Protein AF-E8X199-F1 (afdb_monomer_lite)

Secondary structure (DSSP, 8-state):
-HHHHHHHHTT-TT-HHHHHHHHHHHHHHHHHHHHHHHHHHHHH----SSS--HHHHHHHHHHHHHHHHHHHHHHHHHHHHH-TTTHHHHHHHHHHHHHHHHHHHHHHHHHHHT-

Sequence (115 aa):
MLLIVFASLRGGLNQPKRALILIGYCNLAFWLSYVVWMLRLKMVGPSLDIGIDPFAGVLAEWFVLLVLGSAYEVIVFTRGIFSQQQRRIALVGMGVLLIQILTSIQVSYRLLQGV

Foldseek 3Di:
DVLVVVLVPPDDLQALVSLLVVLVVLVVVLVVLVVVVVVCCVPPNDDPPPDDDVSLVVSVVSLVVLVVSLVSLCVNLVSLCPDPVRNVSSVVSVVSSVVSVVVSVVVVVCSVVVD

Organism: Granulicella tundricola (strain ATCC BAA-1859 / DSM 23138 / MP5ACTX9) (NCBI:txid1198114)

Structure (mmCIF, N/CA/C/O backbone):
data_AF-E8X199-F1
#
_entry.id   AF-E8X199-F1
#
loop_
_atom_site.group_PDB
_atom_site.id
_atom_site.type_symbol
_atom_site.label_atom_id
_atom_site.label_alt_id
_atom_site.label_comp_id
_atom_site.label_asym_id
_atom_site.label_entity_id
_atom_site.label_seq_id
_atom_site.pdbx_PDB_ins_code
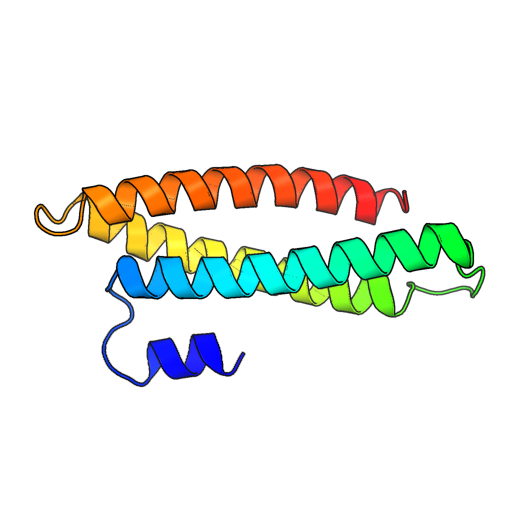_atom_site.Cartn_x
_atom_site.Cartn_y
_atom_site.Cartn_z
_atom_site.occupancy
_atom_site.B_iso_or_equiv
_atom_site.auth_seq_id
_atom_site.auth_comp_id
_atom_site.auth_asym_id
_atom_site.auth_atom_id
_atom_site.pdbx_PDB_model_num
ATOM 1 N N . MET A 1 1 ? 5.663 -11.205 3.126 1.00 43.47 1 MET A N 1
ATOM 2 C CA . MET A 1 1 ? 4.851 -12.364 3.570 1.00 43.47 1 MET A CA 1
ATOM 3 C C . MET A 1 1 ? 4.933 -12.645 5.068 1.00 43.47 1 MET A C 1
ATOM 5 O O . MET A 1 1 ? 3.887 -12.682 5.703 1.00 43.47 1 MET A O 1
ATOM 9 N N . LEU A 1 2 ? 6.132 -12.780 5.654 1.00 41.03 2 LEU A N 1
ATOM 10 C CA . LEU A 1 2 ? 6.285 -13.104 7.081 1.00 41.03 2 LEU A CA 1
ATOM 11 C C . LEU A 1 2 ? 5.559 -12.136 8.021 1.00 41.03 2 LEU A C 1
ATOM 13 O O . LEU A 1 2 ? 4.973 -12.610 8.975 1.00 41.03 2 LEU A O 1
ATOM 17 N N . LEU A 1 3 ? 5.508 -10.828 7.737 1.00 46.59 3 LEU A N 1
ATOM 18 C CA . LEU A 1 3 ? 4.818 -9.839 8.584 1.00 46.59 3 LEU A CA 1
ATOM 19 C C . LEU A 1 3 ? 3.283 -9.953 8.559 1.00 46.59 3 LEU A C 1
ATOM 21 O O . LEU A 1 3 ? 2.659 -9.843 9.610 1.00 46.59 3 LEU A O 1
ATOM 25 N N . ILE A 1 4 ? 2.675 -10.216 7.394 1.00 50.09 4 ILE A N 1
ATOM 26 C CA . ILE A 1 4 ? 1.221 -10.443 7.262 1.00 50.09 4 ILE A CA 1
ATOM 27 C C . ILE A 1 4 ? 0.845 -11.741 7.987 1.00 50.09 4 ILE A C 1
ATOM 29 O O . ILE A 1 4 ? -0.103 -11.771 8.769 1.00 50.09 4 ILE A O 1
ATOM 33 N N . VAL A 1 5 ? 1.654 -12.790 7.816 1.00 50.62 5 VAL A N 1
ATOM 34 C CA . VAL A 1 5 ? 1.494 -14.072 8.516 1.00 50.62 5 VAL A CA 1
ATOM 35 C C . VAL A 1 5 ? 1.733 -13.916 10.030 1.00 50.62 5 VAL A C 1
ATOM 37 O O . VAL A 1 5 ? 0.933 -14.403 10.822 1.00 50.62 5 VAL A O 1
ATOM 40 N N . PHE A 1 6 ? 2.738 -13.153 10.477 1.00 48.28 6 PHE A N 1
ATOM 41 C CA . PHE A 1 6 ? 2.997 -12.891 11.905 1.00 48.28 6 PHE A CA 1
ATOM 42 C C . PHE A 1 6 ? 1.887 -12.066 12.567 1.00 48.28 6 PHE A C 1
ATOM 44 O O . PHE A 1 6 ? 1.491 -12.356 13.698 1.00 48.28 6 PHE A O 1
ATOM 51 N N . ALA A 1 7 ? 1.370 -11.048 11.870 1.00 51.03 7 ALA A N 1
ATOM 52 C CA . ALA A 1 7 ? 0.247 -10.237 12.335 1.00 51.03 7 ALA A CA 1
ATOM 53 C C . ALA A 1 7 ? -1.045 -11.064 12.440 1.00 51.03 7 ALA A C 1
ATOM 55 O O . ALA A 1 7 ? -1.829 -10.852 13.367 1.00 51.03 7 ALA A O 1
ATOM 56 N N . SER A 1 8 ? -1.214 -12.046 11.549 1.00 53.00 8 SER A N 1
ATOM 57 C CA . SER A 1 8 ? -2.302 -13.029 11.590 1.00 53.00 8 SER A CA 1
ATOM 58 C C . SER A 1 8 ? -2.164 -14.001 12.771 1.00 53.00 8 SER A C 1
ATOM 60 O O . SER A 1 8 ? -3.154 -14.308 13.430 1.00 53.00 8 SER A O 1
ATOM 62 N N . LEU A 1 9 ? -0.939 -14.451 13.081 1.00 48.09 9 LEU A N 1
ATOM 63 C CA . LEU A 1 9 ? -0.668 -15.510 14.065 1.00 48.09 9 LEU A CA 1
ATOM 64 C C . LEU A 1 9 ? -0.603 -15.040 15.533 1.00 48.09 9 LEU A C 1
ATOM 66 O O . LEU A 1 9 ? -0.888 -15.831 16.426 1.00 48.09 9 LEU A O 1
ATOM 70 N N . ARG A 1 10 ? -0.240 -13.780 15.831 1.00 47.19 10 ARG A N 1
ATOM 71 C CA . ARG A 1 10 ? 0.007 -13.303 17.219 1.00 47.19 10 ARG A CA 1
ATOM 72 C C . ARG A 1 10 ? -1.051 -12.348 17.804 1.00 47.19 10 ARG A C 1
ATOM 74 O O . ARG A 1 10 ? -0.731 -11.434 18.567 1.00 47.19 10 ARG A O 1
ATOM 81 N N . GLY A 1 11 ? -2.334 -12.544 17.504 1.00 48.62 11 GLY A N 1
ATOM 82 C CA . GLY A 1 11 ? -3.399 -11.998 18.370 1.00 48.62 11 GLY A CA 1
ATOM 83 C C . GLY A 1 11 ? -4.340 -10.972 17.745 1.00 48.62 11 GLY A C 1
ATOM 84 O O . GLY A 1 11 ? -4.642 -9.954 18.364 1.00 48.62 11 GLY A O 1
ATOM 85 N N . GLY A 1 12 ? -4.842 -11.274 16.548 1.00 53.88 12 GLY A N 1
ATOM 86 C CA . GLY A 1 12 ? -6.114 -10.734 16.072 1.00 53.88 12 GLY A CA 1
ATOM 87 C C . GLY A 1 12 ? -5.993 -9.819 14.859 1.00 53.88 12 GLY A C 1
ATOM 88 O O . GLY A 1 12 ? -5.572 -8.669 14.967 1.00 53.88 12 GLY A O 1
ATOM 89 N N . LEU A 1 13 ? -6.502 -10.315 13.730 1.00 55.56 13 LEU A N 1
ATOM 90 C CA . LEU A 1 13 ? -6.710 -9.604 12.461 1.00 55.56 13 LEU A CA 1
ATOM 91 C C . LEU A 1 13 ? -7.669 -8.394 12.566 1.00 55.56 13 LEU A C 1
ATOM 93 O O . LEU A 1 13 ? -7.892 -7.681 11.601 1.00 55.56 13 LEU A O 1
ATOM 97 N N . ASN A 1 14 ? -8.251 -8.130 13.736 1.00 62.41 14 ASN A N 1
ATOM 98 C CA . ASN A 1 14 ? -9.284 -7.107 13.921 1.00 62.41 14 ASN A CA 1
ATOM 99 C C . ASN A 1 14 ? -8.772 -5.817 14.589 1.00 62.41 14 ASN A C 1
ATOM 101 O O . ASN A 1 14 ? -9.587 -5.015 15.028 1.00 62.41 14 ASN A O 1
ATOM 105 N N . GLN A 1 15 ? -7.454 -5.605 14.716 1.00 70.31 15 GLN A N 1
ATOM 106 C CA . GLN A 1 15 ? -6.909 -4.384 15.329 1.00 70.31 15 GLN A CA 1
ATOM 107 C C . GLN A 1 15 ? -6.438 -3.368 14.266 1.00 70.31 15 GLN A C 1
ATOM 109 O O . GLN A 1 15 ? -5.375 -3.567 13.669 1.00 70.31 15 GLN A O 1
ATOM 114 N N . PRO A 1 16 ? -7.135 -2.225 14.091 1.00 68.69 16 PRO A N 1
ATOM 115 C CA . PRO A 1 16 ? -6.807 -1.191 13.108 1.00 68.69 16 PRO A CA 1
ATOM 116 C C . PRO A 1 16 ? -5.387 -0.653 13.250 1.00 68.69 16 PRO A C 1
ATOM 118 O O . PRO A 1 16 ? -4.723 -0.397 12.256 1.00 68.69 16 PRO A O 1
ATOM 121 N N . LYS A 1 17 ? -4.875 -0.536 14.484 1.00 75.62 17 LYS A N 1
ATOM 122 C CA . LYS A 1 17 ? -3.501 -0.075 14.737 1.00 75.62 17 LYS A CA 1
ATOM 123 C C . LYS A 1 17 ? -2.456 -1.006 14.115 1.00 75.62 17 LYS A C 1
ATOM 125 O O . LYS A 1 17 ? -1.490 -0.529 13.532 1.00 75.62 17 LYS A O 1
ATOM 130 N N . ARG A 1 18 ? -2.638 -2.327 14.238 1.00 72.38 18 ARG A N 1
ATOM 131 C CA . ARG A 1 18 ? -1.707 -3.313 13.667 1.00 72.38 18 ARG A CA 1
ATOM 132 C C . ARG A 1 18 ? -1.789 -3.323 12.145 1.00 72.38 18 ARG A C 1
ATOM 134 O O . ARG A 1 18 ? -0.744 -3.339 11.506 1.00 72.38 18 ARG A O 1
ATOM 141 N N . ALA A 1 19 ? -3.000 -3.245 11.590 1.00 69.25 19 ALA A N 1
ATOM 142 C CA . ALA A 1 19 ? -3.201 -3.106 10.149 1.00 69.25 19 ALA A CA 1
ATOM 143 C C . ALA A 1 19 ? -2.486 -1.858 9.606 1.00 69.25 19 ALA A C 1
ATOM 145 O O . ALA A 1 19 ? -1.735 -1.953 8.647 1.00 69.25 19 ALA A O 1
ATOM 146 N N . LEU A 1 20 ? -2.607 -0.719 10.291 1.00 70.81 20 LEU A N 1
ATOM 147 C CA . LEU A 1 20 ? -1.979 0.539 9.882 1.00 70.81 20 LEU A CA 1
ATOM 148 C C . LEU A 1 20 ? -0.441 0.490 9.913 1.00 70.81 20 LEU A C 1
ATOM 150 O O . LEU A 1 20 ? 0.213 1.018 9.020 1.00 70.81 20 LEU A O 1
ATOM 154 N N . ILE A 1 21 ? 0.148 -0.185 10.905 1.00 76.88 21 ILE A N 1
ATOM 155 C CA . ILE A 1 21 ? 1.603 -0.412 10.956 1.00 76.88 21 ILE A CA 1
ATOM 156 C C . ILE A 1 21 ? 2.049 -1.308 9.794 1.00 76.88 21 ILE A C 1
ATOM 158 O O . ILE A 1 21 ? 3.039 -1.011 9.130 1.00 76.88 21 ILE A O 1
ATOM 162 N N . LEU A 1 22 ? 1.311 -2.389 9.535 1.00 72.62 22 LEU A N 1
ATOM 163 C CA . LEU A 1 22 ? 1.603 -3.333 8.458 1.00 72.62 22 LEU A CA 1
ATOM 164 C C . LEU A 1 22 ? 1.574 -2.645 7.086 1.00 72.62 22 LEU A C 1
ATOM 166 O O . LEU A 1 22 ? 2.515 -2.791 6.312 1.00 72.62 22 LEU A O 1
ATOM 170 N N . ILE A 1 23 ? 0.547 -1.825 6.848 1.00 71.44 23 ILE A N 1
ATOM 171 C CA . ILE A 1 23 ? 0.407 -0.950 5.677 1.00 71.44 23 ILE A CA 1
ATOM 172 C C . ILE A 1 23 ? 1.608 -0.033 5.530 1.00 71.44 23 ILE A C 1
ATOM 174 O O . ILE A 1 23 ? 2.158 0.092 4.438 1.00 71.44 23 ILE A O 1
ATOM 178 N N . GLY A 1 24 ? 2.017 0.616 6.623 1.00 72.75 24 GLY A N 1
ATOM 179 C CA . GLY A 1 24 ? 3.163 1.516 6.619 1.00 72.75 24 GLY A CA 1
ATOM 180 C C . GLY A 1 24 ? 4.424 0.813 6.120 1.00 72.75 24 GLY A C 1
ATOM 181 O O . GLY A 1 24 ? 5.077 1.305 5.205 1.00 72.75 24 GLY A O 1
ATOM 182 N N . TYR A 1 25 ? 4.724 -0.374 6.653 1.00 79.25 25 TYR A N 1
ATOM 183 C CA . TYR A 1 25 ? 5.880 -1.162 6.218 1.00 79.25 25 TYR A CA 1
ATOM 184 C C . TYR A 1 25 ? 5.758 -1.667 4.778 1.00 79.25 25 TYR A C 1
ATOM 186 O O . TYR A 1 25 ? 6.735 -1.606 4.033 1.00 79.25 25 TYR A O 1
ATOM 194 N N . CYS A 1 26 ? 4.582 -2.150 4.372 1.00 72.50 26 CYS A N 1
ATOM 195 C CA . CYS A 1 26 ? 4.351 -2.648 3.016 1.00 72.50 26 CYS A CA 1
ATOM 196 C C . CYS A 1 26 ? 4.486 -1.537 1.968 1.00 72.50 26 CYS A C 1
ATOM 198 O O . CYS A 1 26 ? 5.191 -1.725 0.979 1.00 72.50 26 CYS A O 1
ATOM 200 N N . ASN A 1 27 ? 3.888 -0.368 2.211 1.00 74.31 27 ASN A N 1
ATOM 201 C CA . ASN A 1 27 ? 4.044 0.787 1.331 1.00 74.31 27 ASN A CA 1
ATOM 202 C C . ASN A 1 27 ? 5.491 1.265 1.291 1.00 74.31 27 ASN A C 1
ATOM 204 O O . ASN A 1 27 ? 6.010 1.520 0.211 1.00 74.31 27 ASN A O 1
ATOM 208 N N . LEU A 1 28 ? 6.161 1.368 2.442 1.00 79.81 28 LEU A N 1
ATOM 209 C CA . LEU A 1 28 ? 7.553 1.812 2.488 1.00 79.81 28 LEU A CA 1
ATOM 210 C C . LEU A 1 28 ? 8.458 0.887 1.665 1.00 79.81 28 LEU A C 1
ATOM 212 O O . LEU A 1 28 ? 9.270 1.369 0.881 1.00 79.81 28 LEU A O 1
ATOM 216 N N . ALA A 1 29 ? 8.288 -0.430 1.810 1.00 79.44 29 ALA A N 1
ATOM 217 C CA . ALA A 1 29 ? 9.033 -1.418 1.039 1.00 79.44 29 ALA A CA 1
ATOM 218 C C . ALA A 1 29 ? 8.763 -1.281 -0.467 1.00 79.44 29 ALA A C 1
ATOM 220 O O . ALA A 1 29 ? 9.710 -1.205 -1.246 1.00 79.44 29 ALA A O 1
ATOM 221 N N . PHE A 1 30 ? 7.491 -1.176 -0.866 1.00 75.44 30 PHE A N 1
ATOM 222 C CA . PHE A 1 30 ? 7.113 -0.998 -2.268 1.00 75.44 30 PHE A CA 1
ATOM 223 C C . PHE A 1 30 ? 7.708 0.281 -2.869 1.00 75.44 30 PHE A C 1
ATOM 225 O O . PHE A 1 30 ? 8.344 0.233 -3.920 1.00 75.44 30 PHE A O 1
ATOM 232 N N . TRP A 1 31 ? 7.556 1.422 -2.193 1.00 78.00 31 TRP A N 1
ATOM 233 C CA . TRP A 1 31 ? 8.061 2.704 -2.683 1.00 78.00 31 TRP A CA 1
ATOM 234 C C . TRP A 1 31 ? 9.582 2.745 -2.756 1.00 78.00 31 TRP A C 1
ATOM 236 O O . TRP A 1 31 ? 10.119 3.283 -3.720 1.00 78.00 31 TRP A O 1
ATOM 246 N N . LEU A 1 32 ? 10.283 2.145 -1.790 1.00 81.88 32 LEU A N 1
ATOM 247 C CA . LEU A 1 32 ? 11.736 1.999 -1.861 1.00 81.88 32 LEU A CA 1
ATOM 248 C C . LEU A 1 32 ? 12.143 1.183 -3.092 1.00 81.88 32 LEU A C 1
ATOM 250 O O . LEU A 1 32 ? 12.995 1.630 -3.857 1.00 81.88 32 LEU A O 1
ATOM 254 N N . SER A 1 33 ? 11.500 0.038 -3.335 1.00 78.19 33 SER A N 1
ATOM 255 C CA . SER A 1 33 ? 11.755 -0.779 -4.527 1.00 78.19 33 SER A CA 1
ATOM 256 C C . SER A 1 33 ? 11.443 -0.033 -5.829 1.00 78.19 33 SER A C 1
ATOM 258 O O . SER A 1 33 ? 12.234 -0.094 -6.769 1.00 78.19 33 SER A O 1
ATOM 260 N N . TYR A 1 34 ? 10.344 0.724 -5.876 1.00 75.50 34 TYR A N 1
ATOM 261 C CA . TYR A 1 34 ? 9.965 1.542 -7.030 1.00 75.50 34 TYR A CA 1
ATOM 262 C C . TYR A 1 34 ? 10.970 2.671 -7.302 1.00 75.50 34 TYR A C 1
ATOM 264 O O . TYR A 1 34 ? 11.375 2.885 -8.444 1.00 75.50 34 TYR A O 1
ATOM 272 N N . VAL A 1 35 ? 11.426 3.376 -6.261 1.00 81.88 35 VAL A N 1
ATOM 273 C CA . VAL A 1 35 ? 12.449 4.427 -6.386 1.00 81.88 35 VAL A CA 1
ATOM 274 C C . VAL A 1 35 ? 13.765 3.841 -6.891 1.00 81.88 35 VAL A C 1
ATOM 276 O O . VAL A 1 35 ? 14.378 4.416 -7.788 1.00 81.88 35 VAL A O 1
ATOM 279 N N . VAL A 1 36 ? 14.181 2.684 -6.370 1.00 82.94 36 VAL A N 1
ATOM 280 C CA . VAL A 1 36 ? 15.381 1.979 -6.846 1.00 82.94 36 VAL A CA 1
ATOM 281 C C . VAL A 1 36 ? 15.244 1.596 -8.320 1.00 82.94 36 VAL A C 1
ATOM 283 O O . VAL A 1 36 ? 16.181 1.804 -9.089 1.00 82.94 36 VAL A O 1
ATOM 286 N N . TRP A 1 37 ? 14.076 1.108 -8.742 1.00 76.19 37 TRP A N 1
ATOM 287 C CA . TRP A 1 37 ? 13.811 0.789 -10.145 1.00 76.19 37 TRP A CA 1
ATOM 288 C C . TRP A 1 37 ? 13.885 2.025 -11.052 1.00 76.19 37 TRP A C 1
ATOM 290 O O . TRP A 1 37 ? 14.590 2.002 -12.061 1.00 76.19 37 TRP A O 1
ATOM 300 N N . MET A 1 38 ? 13.25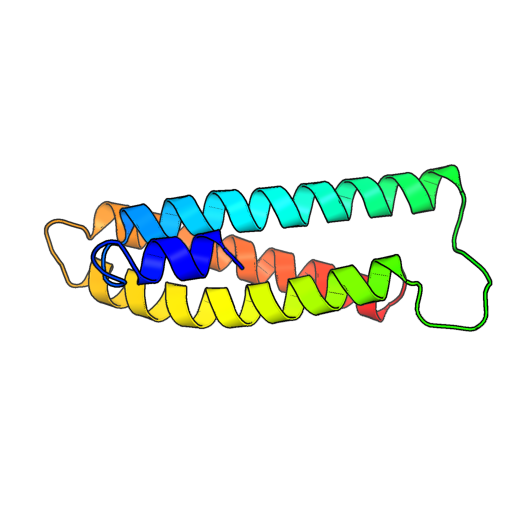2 3.137 -10.666 1.00 77.06 38 MET A N 1
ATOM 301 C CA . MET A 1 38 ? 13.337 4.394 -11.421 1.00 77.06 38 MET A CA 1
ATOM 302 C C . MET A 1 38 ? 14.772 4.931 -11.504 1.00 77.06 38 MET A C 1
ATOM 304 O O . MET A 1 38 ? 15.194 5.417 -12.554 1.00 77.06 38 MET A O 1
ATOM 308 N N . LEU A 1 39 ? 15.545 4.836 -10.417 1.00 81.94 39 LEU A N 1
ATOM 309 C CA . LEU A 1 39 ? 16.961 5.210 -10.419 1.00 81.94 39 LEU A CA 1
ATOM 310 C C . LEU A 1 39 ? 17.765 4.326 -11.377 1.00 81.94 39 LEU A C 1
ATOM 312 O O . LEU A 1 39 ? 18.563 4.851 -12.151 1.00 81.94 39 LEU A O 1
ATOM 316 N N . ARG A 1 40 ? 17.514 3.010 -11.381 1.00 79.62 40 ARG A N 1
ATOM 317 C CA . ARG A 1 40 ? 18.139 2.068 -12.321 1.00 79.62 40 ARG A CA 1
ATOM 318 C C . ARG A 1 40 ? 17.817 2.433 -13.766 1.00 79.62 40 ARG A C 1
ATOM 320 O O . ARG A 1 40 ? 18.741 2.519 -14.569 1.00 79.62 40 ARG A O 1
ATOM 327 N N . LEU A 1 41 ? 16.550 2.702 -14.090 1.00 74.19 41 LEU A N 1
ATOM 328 C CA . LEU A 1 41 ? 16.141 3.129 -15.434 1.00 74.19 41 LEU A CA 1
ATOM 329 C C . LEU A 1 41 ? 16.827 4.431 -15.857 1.00 74.19 41 LEU A C 1
ATOM 331 O O . LEU A 1 41 ? 17.286 4.545 -16.988 1.00 74.19 41 LEU A O 1
ATOM 335 N N . LYS A 1 42 ? 16.954 5.397 -14.941 1.00 80.31 42 LYS A N 1
ATOM 336 C CA . LYS A 1 42 ? 17.618 6.675 -15.224 1.00 80.31 42 LYS A CA 1
ATOM 337 C C . LYS A 1 42 ? 19.131 6.535 -15.429 1.00 80.31 42 LYS A C 1
ATOM 339 O O . LYS A 1 42 ? 19.699 7.298 -16.202 1.00 80.31 42 LYS A O 1
ATOM 344 N N . MET A 1 43 ? 19.785 5.613 -14.720 1.00 80.00 43 MET A N 1
ATOM 345 C CA . MET A 1 43 ? 21.242 5.430 -14.775 1.00 80.00 43 MET A CA 1
ATOM 346 C C . MET A 1 43 ? 21.698 4.505 -15.905 1.00 80.00 43 MET A C 1
ATOM 348 O O . MET A 1 43 ? 22.736 4.756 -16.507 1.00 80.00 43 MET A O 1
ATOM 352 N N . VAL A 1 44 ? 20.957 3.427 -16.165 1.00 75.75 44 VAL A N 1
ATOM 353 C CA . VAL A 1 44 ? 21.377 2.338 -17.067 1.00 75.75 44 VAL A CA 1
ATOM 354 C C . VAL A 1 44 ? 20.562 2.326 -18.367 1.00 75.75 44 VAL A C 1
ATOM 356 O O . VAL A 1 44 ? 20.973 1.710 -19.345 1.00 75.75 44 VAL A O 1
ATOM 359 N N . GLY A 1 45 ? 19.441 3.050 -18.413 1.00 66.25 45 GLY A N 1
ATOM 360 C CA . GLY A 1 45 ? 18.489 2.987 -19.517 1.00 66.25 45 GLY A CA 1
ATOM 361 C C . GLY A 1 45 ? 17.589 1.745 -19.446 1.00 66.25 45 GLY A C 1
ATOM 362 O O . GLY A 1 45 ? 17.776 0.872 -18.591 1.00 66.25 45 GLY A O 1
ATOM 363 N N . PRO A 1 46 ? 16.572 1.664 -20.318 1.00 65.69 46 PRO A N 1
ATOM 364 C CA . PRO A 1 46 ? 15.740 0.474 -20.442 1.00 65.69 46 PRO A CA 1
ATOM 365 C C . PRO A 1 46 ? 16.577 -0.704 -20.962 1.00 65.69 46 PRO A C 1
ATOM 367 O O . PRO A 1 46 ? 17.301 -0.579 -21.950 1.00 65.69 46 PRO A O 1
ATOM 370 N N . SER A 1 47 ? 16.474 -1.862 -20.305 1.00 61.00 47 SER A N 1
ATOM 371 C CA . SER A 1 47 ? 17.021 -3.115 -20.836 1.00 61.00 47 SER A CA 1
ATOM 372 C C . SER A 1 47 ? 16.281 -3.483 -22.122 1.00 61.00 47 SER A C 1
ATOM 374 O O . SER A 1 47 ? 15.077 -3.708 -22.091 1.00 61.00 47 SER A O 1
ATOM 376 N N . LEU A 1 48 ? 17.013 -3.544 -23.236 1.00 55.69 48 LEU A N 1
ATOM 377 C CA . LEU A 1 48 ? 16.524 -3.939 -24.565 1.00 55.69 48 LEU A CA 1
ATOM 378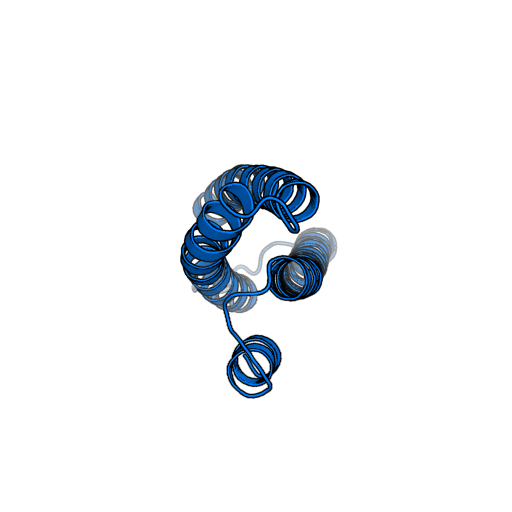 C C . LEU A 1 48 ? 16.373 -5.462 -24.736 1.00 55.69 48 LEU A C 1
ATOM 380 O O . LEU A 1 48 ? 16.109 -5.927 -25.844 1.00 55.69 48 LEU A O 1
ATOM 384 N N . ASP A 1 49 ? 16.544 -6.244 -23.667 1.00 56.06 49 ASP A N 1
ATOM 385 C CA . ASP A 1 49 ? 16.361 -7.690 -23.734 1.00 56.06 49 ASP A CA 1
ATOM 386 C C . ASP A 1 49 ? 14.887 -8.007 -24.004 1.00 56.06 49 ASP A C 1
ATOM 388 O O . ASP A 1 49 ? 13.988 -7.538 -23.309 1.00 56.06 49 ASP A O 1
ATOM 392 N N . ILE A 1 50 ? 14.648 -8.788 -25.057 1.00 49.97 50 ILE A N 1
ATOM 393 C CA . ILE A 1 50 ? 13.329 -9.208 -25.534 1.00 49.97 50 ILE A CA 1
ATOM 394 C C . ILE A 1 50 ? 12.662 -10.045 -24.427 1.00 49.97 50 ILE A C 1
ATOM 396 O O . ILE A 1 50 ? 12.862 -11.254 -24.337 1.00 49.97 50 ILE A O 1
ATOM 400 N N . GLY A 1 51 ? 11.906 -9.393 -23.541 1.00 59.88 51 GLY A N 1
ATOM 401 C CA . GLY A 1 51 ? 11.254 -10.016 -22.390 1.00 59.88 51 GLY A CA 1
ATOM 402 C C . GLY A 1 51 ? 10.721 -8.994 -21.380 1.00 59.88 51 GLY A C 1
ATOM 403 O O . GLY A 1 51 ? 11.065 -7.815 -21.426 1.00 59.88 51 GLY A O 1
ATOM 404 N N . ILE A 1 52 ? 9.851 -9.439 -20.463 1.00 56.69 52 ILE A N 1
ATOM 405 C CA . ILE A 1 52 ? 9.407 -8.620 -19.322 1.00 56.69 52 ILE A CA 1
ATOM 406 C C . ILE A 1 52 ? 10.644 -8.329 -18.464 1.00 56.69 52 ILE A C 1
ATOM 408 O O . ILE A 1 52 ? 11.302 -9.271 -18.022 1.00 56.69 52 ILE A O 1
ATOM 412 N N . ASP A 1 53 ? 10.957 -7.049 -18.227 1.00 63.31 53 ASP A N 1
ATOM 413 C CA . ASP A 1 53 ? 12.043 -6.646 -17.324 1.00 63.31 53 ASP A CA 1
ATOM 414 C C . ASP A 1 53 ? 11.888 -7.412 -15.988 1.00 63.31 53 ASP A C 1
ATOM 416 O O . ASP A 1 53 ? 10.827 -7.314 -15.358 1.00 63.31 53 ASP A O 1
ATOM 420 N N . PRO A 1 54 ? 12.891 -8.194 -15.537 1.00 65.88 54 PRO A N 1
ATOM 421 C CA . PRO A 1 54 ? 12.781 -9.008 -14.323 1.00 65.88 54 PRO A CA 1
ATOM 422 C C . PRO A 1 54 ? 12.387 -8.185 -13.093 1.00 65.88 54 PRO A C 1
ATOM 424 O O . PRO A 1 54 ? 11.693 -8.667 -12.198 1.00 65.88 54 PRO A O 1
ATOM 427 N N . PHE A 1 55 ? 12.794 -6.915 -13.066 1.00 67.94 55 PHE A N 1
ATOM 428 C CA . PHE A 1 55 ? 12.449 -5.972 -12.018 1.00 67.94 55 PHE A CA 1
ATOM 429 C C . PHE A 1 55 ? 10.982 -5.542 -12.105 1.00 67.94 55 PHE A C 1
ATOM 431 O O . PHE A 1 55 ? 10.326 -5.438 -11.072 1.00 67.94 55 PHE A O 1
ATOM 438 N N . ALA A 1 56 ? 10.446 -5.356 -13.316 1.00 67.06 56 ALA A N 1
ATOM 439 C CA . ALA A 1 56 ? 9.028 -5.073 -13.534 1.00 67.06 56 ALA A CA 1
ATOM 440 C C . ALA A 1 56 ? 8.138 -6.272 -13.166 1.00 67.06 56 ALA A C 1
ATOM 442 O O . ALA A 1 56 ? 7.071 -6.077 -12.589 1.00 67.06 56 ALA A O 1
ATOM 443 N N . GLY A 1 57 ? 8.594 -7.504 -13.424 1.00 69.06 57 GLY A N 1
ATOM 444 C CA . GLY A 1 57 ? 7.900 -8.728 -13.006 1.00 69.06 57 GLY A CA 1
ATOM 445 C C . GLY A 1 57 ? 7.749 -8.826 -11.485 1.00 69.06 57 GLY A C 1
ATOM 446 O O . GLY A 1 57 ? 6.639 -8.976 -10.976 1.00 69.06 57 GLY A O 1
ATOM 447 N N . VAL A 1 58 ? 8.844 -8.628 -10.744 1.00 71.94 58 VAL A N 1
ATOM 448 C CA . VAL A 1 58 ? 8.816 -8.601 -9.270 1.00 71.94 58 VAL A CA 1
ATOM 449 C C . VAL A 1 58 ? 7.947 -7.450 -8.751 1.00 71.94 58 VAL A C 1
ATOM 451 O O . VAL A 1 58 ? 7.207 -7.618 -7.780 1.00 71.94 58 VAL A O 1
ATOM 454 N N . LEU A 1 59 ? 7.985 -6.280 -9.398 1.00 71.38 59 LEU A N 1
ATOM 455 C CA . LEU A 1 59 ? 7.145 -5.144 -9.016 1.00 71.38 59 LEU A CA 1
ATOM 456 C C . LEU A 1 59 ? 5.651 -5.421 -9.241 1.00 71.38 59 LEU A C 1
ATOM 458 O O . LEU A 1 59 ? 4.826 -5.017 -8.421 1.00 71.38 59 LEU A O 1
ATOM 462 N N . ALA A 1 60 ? 5.306 -6.136 -10.313 1.00 71.69 60 ALA A N 1
ATOM 463 C CA . ALA A 1 60 ? 3.941 -6.558 -10.608 1.00 71.69 60 ALA A CA 1
ATOM 464 C C . ALA A 1 60 ? 3.419 -7.579 -9.582 1.00 71.69 60 ALA A C 1
ATOM 466 O O . ALA A 1 60 ? 2.289 -7.450 -9.113 1.00 71.69 60 ALA A O 1
ATOM 467 N N . GLU A 1 61 ? 4.238 -8.545 -9.157 1.00 74.44 61 GLU A N 1
ATOM 468 C CA . GLU A 1 61 ? 3.875 -9.465 -8.068 1.00 74.44 61 GLU A CA 1
ATOM 469 C C . GLU A 1 61 ? 3.621 -8.714 -6.754 1.00 74.44 61 GLU A C 1
ATOM 471 O O . GLU A 1 61 ? 2.616 -8.941 -6.073 1.00 74.44 61 GLU A O 1
ATOM 476 N N . TRP A 1 62 ? 4.492 -7.757 -6.421 1.00 72.31 62 TRP A N 1
ATOM 477 C CA . TRP A 1 62 ? 4.299 -6.876 -5.270 1.00 72.31 62 TRP A CA 1
ATOM 478 C C . TRP A 1 62 ? 3.018 -6.054 -5.369 1.00 72.31 62 TRP A C 1
ATOM 480 O O . TRP A 1 62 ? 2.318 -5.887 -4.370 1.00 72.31 62 TRP A O 1
ATOM 490 N N . PHE A 1 63 ? 2.690 -5.574 -6.565 1.00 73.00 63 PHE A N 1
ATOM 491 C CA . PHE A 1 63 ? 1.464 -4.837 -6.820 1.00 73.00 63 PHE A CA 1
ATOM 492 C C . PHE A 1 63 ? 0.217 -5.696 -6.570 1.00 73.00 63 PHE A C 1
ATOM 494 O O . PHE A 1 63 ? -0.697 -5.264 -5.868 1.00 73.00 63 PHE A O 1
ATOM 501 N N . VAL A 1 64 ? 0.191 -6.938 -7.062 1.00 76.81 64 VAL A N 1
ATOM 502 C CA . VAL A 1 64 ? -0.916 -7.878 -6.808 1.00 76.81 64 VAL A CA 1
ATOM 503 C C . VAL A 1 64 ? -1.094 -8.122 -5.308 1.00 76.81 64 VAL A C 1
ATOM 505 O O . VAL A 1 64 ? -2.215 -8.096 -4.797 1.00 76.81 64 VAL A O 1
ATOM 508 N N . LEU A 1 65 ? 0.005 -8.302 -4.574 1.00 74.88 65 LEU A N 1
ATOM 509 C CA . LEU A 1 65 ? -0.037 -8.463 -3.120 1.00 74.88 65 LEU A CA 1
ATOM 510 C C . LEU A 1 65 ? -0.559 -7.212 -2.407 1.00 74.88 65 LEU A C 1
ATOM 512 O O . LEU A 1 65 ? -1.295 -7.332 -1.428 1.00 74.88 65 LEU A O 1
ATOM 516 N N . LEU A 1 66 ? -0.204 -6.026 -2.898 1.00 75.31 66 LEU A N 1
ATOM 517 C CA . LEU A 1 66 ? -0.670 -4.753 -2.363 1.00 75.31 66 LEU A CA 1
ATOM 518 C C . LEU A 1 66 ? -2.185 -4.589 -2.567 1.00 75.31 66 LEU A C 1
ATOM 520 O O . LEU A 1 66 ? -2.879 -4.197 -1.632 1.00 75.31 66 LEU A O 1
ATOM 524 N N . VAL A 1 67 ? -2.717 -5.005 -3.722 1.00 77.44 67 VAL A N 1
ATOM 525 C CA . VAL A 1 67 ? -4.166 -5.045 -3.996 1.00 77.44 67 VAL A CA 1
ATOM 526 C C . VAL A 1 67 ? -4.896 -6.021 -3.064 1.00 77.44 67 VAL A C 1
ATOM 528 O O . VAL A 1 67 ? -5.923 -5.669 -2.479 1.00 77.44 67 VAL A O 1
ATOM 531 N N . LEU A 1 68 ? -4.364 -7.234 -2.877 1.00 77.19 68 LEU A N 1
ATOM 532 C CA . LEU A 1 68 ? -4.946 -8.220 -1.956 1.00 77.19 68 LEU A CA 1
ATOM 533 C C . LEU A 1 68 ? -4.909 -7.735 -0.497 1.00 77.19 68 LEU A C 1
ATOM 535 O O . LEU A 1 68 ? -5.879 -7.916 0.242 1.00 77.19 68 LEU A O 1
ATOM 539 N N . GLY A 1 69 ? -3.817 -7.080 -0.091 1.00 76.81 69 GLY A N 1
ATOM 540 C CA . GLY A 1 69 ? -3.685 -6.432 1.214 1.00 76.81 69 GLY A CA 1
ATOM 541 C C . GLY A 1 69 ? -4.741 -5.347 1.423 1.00 76.81 69 GLY A C 1
ATOM 542 O O . GLY A 1 69 ? -5.432 -5.358 2.441 1.00 76.81 69 GLY A O 1
ATOM 543 N N . SER A 1 70 ? -4.964 -4.493 0.420 1.00 78.31 70 SER A N 1
ATOM 544 C CA . SER A 1 70 ? -5.988 -3.445 0.482 1.00 78.31 70 SER A CA 1
ATOM 545 C C . SER A 1 70 ? -7.396 -3.999 0.708 1.00 78.31 70 SER A C 1
ATOM 547 O O . SER A 1 70 ? -8.158 -3.418 1.477 1.00 78.31 70 SER A O 1
ATOM 549 N N . ALA A 1 71 ? -7.753 -5.144 0.117 1.00 80.94 71 ALA A N 1
ATOM 550 C CA . ALA A 1 71 ? -9.059 -5.765 0.363 1.00 80.94 71 ALA A CA 1
ATOM 551 C C . ALA A 1 71 ? -9.245 -6.166 1.839 1.00 80.94 71 ALA A C 1
ATOM 553 O O . ALA A 1 71 ? -10.296 -5.917 2.436 1.00 80.94 71 ALA A O 1
ATOM 554 N N . TYR A 1 72 ? -8.210 -6.742 2.451 1.00 80.69 72 TYR A N 1
ATOM 555 C CA . TYR A 1 72 ? -8.205 -7.057 3.879 1.00 80.69 72 TYR A CA 1
ATOM 556 C C . TYR A 1 72 ? -8.298 -5.787 4.744 1.00 80.69 72 TYR A C 1
ATOM 558 O O . TYR A 1 72 ? -9.079 -5.726 5.696 1.00 80.69 72 TYR A O 1
ATOM 566 N N . GLU A 1 73 ? -7.544 -4.751 4.395 1.00 77.88 73 GLU A N 1
ATOM 567 C CA . GLU A 1 73 ? -7.477 -3.490 5.136 1.00 77.88 73 GLU A CA 1
ATOM 568 C C . GLU A 1 73 ? -8.806 -2.731 5.122 1.00 77.88 73 GLU A C 1
ATOM 570 O O . GLU A 1 73 ? -9.214 -2.209 6.161 1.00 77.88 73 GLU A O 1
ATOM 575 N N . VAL A 1 74 ? -9.529 -2.747 3.995 1.00 84.75 74 VAL A N 1
ATOM 576 C CA . VAL A 1 74 ? -10.898 -2.216 3.898 1.00 84.75 74 VAL A CA 1
ATOM 577 C C . VAL A 1 74 ? -11.784 -2.861 4.963 1.00 84.75 74 VAL A C 1
ATOM 579 O O . VAL A 1 74 ? -12.416 -2.155 5.743 1.00 84.75 74 VAL A O 1
ATOM 582 N N . ILE A 1 75 ? -11.781 -4.193 5.072 1.00 84.12 75 ILE A N 1
ATOM 583 C CA . ILE A 1 75 ? -12.616 -4.912 6.047 1.00 84.12 75 ILE A CA 1
ATOM 584 C C . ILE A 1 75 ? -12.256 -4.506 7.484 1.00 84.12 75 ILE A C 1
ATOM 586 O O . ILE A 1 75 ? -13.147 -4.245 8.300 1.00 84.12 75 ILE A O 1
ATOM 590 N N . VAL A 1 76 ? -10.961 -4.432 7.808 1.00 83.12 76 VAL A N 1
ATOM 591 C CA . VAL A 1 76 ? -10.490 -4.093 9.160 1.00 83.12 76 VAL A CA 1
ATOM 592 C C . VAL A 1 76 ? -10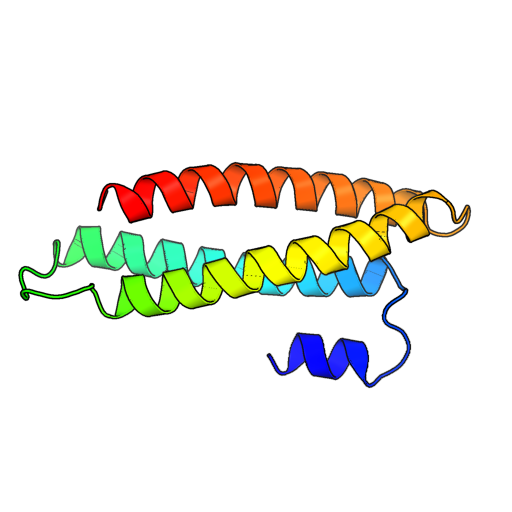.822 -2.650 9.530 1.00 83.12 76 VAL A C 1
ATOM 594 O O . VAL A 1 76 ? -11.312 -2.400 10.634 1.00 83.12 76 VAL A O 1
ATOM 597 N N . PHE A 1 77 ? -10.596 -1.694 8.630 1.00 84.25 77 PHE A N 1
ATOM 598 C CA . PHE A 1 77 ? -10.890 -0.289 8.897 1.00 84.25 77 PHE A CA 1
ATOM 599 C C . PHE A 1 77 ? -12.384 -0.007 8.917 1.00 84.25 77 PHE A C 1
ATOM 601 O O . PHE A 1 77 ? -12.839 0.685 9.824 1.00 84.25 77 PHE A O 1
ATOM 608 N N . THR A 1 78 ? -13.178 -0.605 8.029 1.00 87.06 78 THR A N 1
ATOM 609 C CA . THR A 1 78 ? -14.638 -0.498 8.098 1.00 87.06 78 THR A CA 1
ATOM 610 C C . THR A 1 78 ? -15.152 -0.995 9.449 1.00 87.06 78 THR A C 1
ATOM 612 O O . THR A 1 78 ? -15.881 -0.270 10.124 1.00 87.06 78 THR A O 1
ATOM 615 N N . ARG A 1 79 ? -14.701 -2.164 9.926 1.00 83.38 79 ARG A N 1
ATOM 616 C CA . ARG A 1 79 ? -15.040 -2.657 11.276 1.00 83.38 79 ARG A CA 1
ATOM 617 C C . ARG A 1 79 ? -14.568 -1.711 12.383 1.00 83.38 79 ARG A C 1
ATOM 619 O O . ARG A 1 79 ? -15.306 -1.452 13.330 1.00 83.38 79 ARG A O 1
ATOM 626 N N . GLY A 1 80 ? -13.360 -1.166 12.254 1.00 83.44 80 GLY A N 1
ATOM 627 C CA . GLY A 1 80 ? -12.795 -0.209 13.203 1.00 83.44 80 GLY A CA 1
ATOM 628 C C . GLY A 1 80 ? -13.557 1.119 13.277 1.00 83.44 80 GLY A C 1
ATOM 629 O O . GLY A 1 80 ? -13.624 1.708 14.352 1.0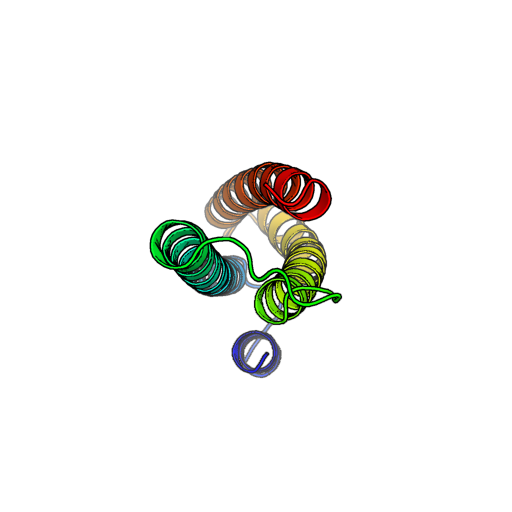0 83.44 80 GLY A O 1
ATOM 630 N N . ILE A 1 81 ? -14.170 1.576 12.178 1.00 87.00 81 ILE A N 1
ATOM 631 C CA . ILE A 1 81 ? -14.995 2.796 12.133 1.00 87.00 81 ILE A CA 1
ATOM 632 C C . ILE A 1 81 ? -16.263 2.634 12.980 1.00 87.00 81 ILE A C 1
ATOM 634 O O . ILE A 1 81 ? -16.654 3.575 13.674 1.00 87.00 81 ILE A O 1
ATOM 638 N N . PHE A 1 82 ? -16.871 1.443 12.969 1.00 85.81 82 PHE A N 1
ATOM 639 C CA . PHE A 1 82 ? -18.051 1.129 13.781 1.00 85.81 82 PHE A CA 1
ATOM 640 C C . PHE A 1 82 ? -17.730 0.907 15.271 1.00 85.81 82 PHE A C 1
ATOM 642 O O . PHE A 1 82 ? -18.638 0.901 16.099 1.00 85.81 82 PHE A O 1
ATOM 649 N N . SER A 1 83 ? -16.451 0.784 15.642 1.00 82.69 83 SER A N 1
ATOM 650 C CA . SER A 1 83 ? -16.014 0.692 17.039 1.00 82.69 83 SER A CA 1
ATOM 651 C C . SER A 1 83 ? -15.667 2.071 17.607 1.00 82.69 83 SER A C 1
ATOM 653 O O . SER A 1 83 ? -14.715 2.715 17.164 1.00 82.69 83 SER A O 1
ATOM 655 N N . GLN A 1 84 ? -16.382 2.521 18.646 1.00 78.94 84 GLN A N 1
ATOM 656 C CA . GLN A 1 84 ? -16.139 3.831 19.274 1.00 78.94 84 GLN A CA 1
ATOM 657 C C . GLN A 1 84 ? -14.692 4.020 19.759 1.00 78.94 84 GLN A C 1
ATOM 659 O O . GLN A 1 84 ? -14.137 5.112 19.643 1.00 78.94 84 GLN 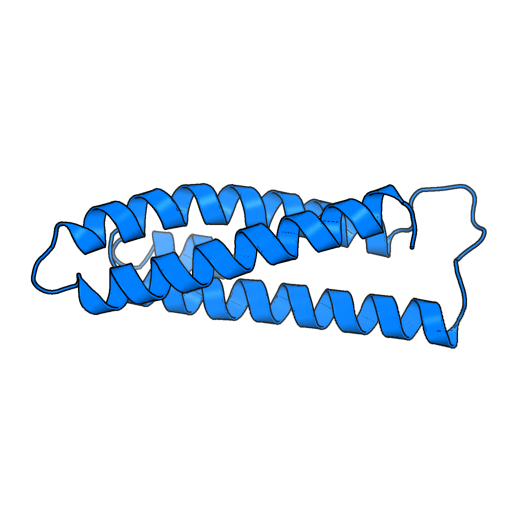A O 1
ATOM 664 N N . GLN A 1 85 ? -14.051 2.955 20.245 1.00 80.44 85 GLN A N 1
ATOM 665 C CA . GLN A 1 85 ? -12.707 3.017 20.821 1.00 80.44 85 GLN A CA 1
ATOM 666 C C . GLN A 1 85 ? -11.600 3.146 19.758 1.00 80.44 85 GLN A C 1
ATOM 668 O O . GLN A 1 85 ? -10.514 3.641 20.052 1.00 80.44 85 GLN A O 1
ATOM 673 N N . GLN A 1 86 ? -11.855 2.712 18.518 1.00 82.44 86 GLN A N 1
ATOM 674 C CA . GLN A 1 86 ? -10.837 2.619 17.458 1.00 82.44 86 GLN A CA 1
ATOM 675 C C . GLN A 1 86 ? -11.158 3.461 16.214 1.00 82.44 86 GLN A C 1
ATOM 677 O O . GLN A 1 86 ? -10.329 3.549 15.304 1.00 82.44 86 GLN A O 1
ATOM 682 N N . ARG A 1 87 ? -12.307 4.149 16.204 1.00 86.56 87 ARG A N 1
ATOM 683 C CA . ARG A 1 87 ? -12.814 4.940 15.076 1.00 86.56 87 ARG A CA 1
ATOM 684 C C . ARG A 1 87 ? -11.800 5.924 14.499 1.00 86.56 87 ARG A C 1
ATOM 686 O O . ARG A 1 87 ? -11.656 5.995 13.285 1.00 86.56 87 ARG A O 1
ATOM 693 N N . ARG A 1 88 ? -11.066 6.665 15.342 1.00 87.19 88 ARG A N 1
ATOM 694 C CA . ARG A 1 88 ? -10.062 7.643 14.867 1.00 87.19 88 ARG A CA 1
ATOM 695 C C . ARG A 1 88 ? -8.943 6.974 14.067 1.00 87.19 88 ARG A C 1
ATOM 697 O O . ARG A 1 88 ? -8.615 7.434 12.982 1.00 87.19 88 ARG A O 1
ATOM 704 N N . ILE A 1 89 ? -8.391 5.877 14.584 1.00 84.19 89 ILE A N 1
ATOM 705 C CA . ILE A 1 89 ? -7.304 5.136 13.926 1.00 84.19 89 ILE A CA 1
ATOM 706 C C . ILE A 1 89 ? -7.810 4.513 12.625 1.00 84.19 89 ILE A C 1
ATOM 708 O O . ILE A 1 89 ? -7.115 4.547 11.615 1.00 84.19 89 ILE A O 1
ATOM 712 N N . ALA A 1 90 ? -9.032 3.984 12.639 1.00 85.12 90 ALA A N 1
ATOM 713 C CA . ALA A 1 90 ? -9.645 3.391 11.463 1.00 85.12 90 ALA A CA 1
ATOM 714 C C . ALA A 1 90 ? -9.915 4.418 10.351 1.00 85.12 90 ALA A C 1
ATOM 716 O O . ALA A 1 90 ? -9.641 4.131 9.193 1.00 85.12 90 ALA A O 1
ATOM 717 N N . LEU A 1 91 ? -10.369 5.631 10.692 1.00 87.50 91 LEU A N 1
ATOM 718 C CA . LEU A 1 91 ? -10.546 6.723 9.726 1.00 87.50 91 LEU A CA 1
ATOM 719 C C . LEU A 1 91 ? -9.217 7.162 9.098 1.00 87.50 91 LEU A C 1
ATOM 721 O O . LEU A 1 91 ? -9.151 7.341 7.885 1.00 87.50 91 LEU A O 1
ATOM 725 N N . VAL A 1 92 ? -8.155 7.291 9.902 1.00 87.94 92 VAL A N 1
ATOM 726 C CA . VAL A 1 92 ? -6.807 7.589 9.386 1.00 87.94 92 VAL A CA 1
ATOM 727 C C . VAL A 1 92 ? -6.335 6.475 8.454 1.00 87.94 92 VAL A C 1
ATOM 729 O O . VAL A 1 92 ? -5.876 6.758 7.352 1.00 87.94 92 VAL A O 1
ATOM 732 N N . GLY A 1 93 ? -6.504 5.214 8.860 1.00 82.44 93 GLY A N 1
ATOM 733 C CA . GLY A 1 93 ? -6.175 4.054 8.034 1.00 82.44 93 GLY A CA 1
ATOM 734 C C . GLY A 1 93 ? -6.916 4.048 6.703 1.00 82.44 93 GLY A C 1
ATOM 735 O O . GLY A 1 93 ? -6.307 3.805 5.667 1.00 82.44 93 GLY A O 1
ATOM 736 N N . MET A 1 94 ? -8.196 4.418 6.714 1.00 86.69 94 MET A N 1
ATOM 737 C CA . MET A 1 94 ? -9.001 4.522 5.502 1.00 86.69 94 MET A CA 1
ATOM 738 C C . MET A 1 94 ? -8.517 5.634 4.565 1.00 86.69 94 MET A C 1
ATOM 740 O O . MET A 1 94 ? -8.492 5.445 3.353 1.00 86.69 94 MET A O 1
ATOM 744 N N . GLY A 1 95 ? -8.080 6.772 5.115 1.00 86.19 95 GLY A N 1
ATOM 745 C CA . GLY A 1 95 ? -7.454 7.843 4.336 1.00 86.19 95 GLY A CA 1
ATOM 746 C C . GLY A 1 95 ? -6.137 7.405 3.690 1.00 86.19 95 GLY A C 1
ATOM 747 O O . GLY A 1 95 ? -5.925 7.642 2.503 1.00 86.19 95 GLY A O 1
ATOM 748 N N . VAL A 1 96 ? -5.279 6.709 4.443 1.00 84.19 96 VAL A N 1
ATOM 749 C CA . VAL A 1 96 ? -4.021 6.143 3.922 1.00 84.19 96 VAL A CA 1
ATOM 750 C C . VAL A 1 96 ? -4.299 5.123 2.819 1.00 84.19 96 VAL A C 1
ATOM 752 O O . VAL A 1 96 ? -3.662 5.174 1.770 1.00 84.19 96 VAL A O 1
ATOM 755 N N . LEU A 1 97 ? -5.286 4.249 3.017 1.00 84.56 97 LEU A N 1
ATOM 756 C CA . LEU A 1 97 ? -5.701 3.259 2.027 1.00 84.56 97 LEU A CA 1
ATOM 757 C C . LEU A 1 97 ? -6.214 3.915 0.738 1.00 84.56 97 LEU A C 1
ATOM 759 O O . LEU A 1 97 ? -5.890 3.462 -0.357 1.00 84.56 97 LEU A O 1
ATOM 763 N N . LEU A 1 98 ? -6.957 5.019 0.846 1.00 85.88 98 LEU A N 1
ATOM 764 C CA . LEU A 1 98 ? -7.416 5.774 -0.319 1.00 85.88 98 LEU A CA 1
ATOM 765 C C . LEU A 1 98 ? -6.235 6.342 -1.124 1.00 85.88 98 LEU A C 1
ATOM 767 O O . LEU A 1 98 ? -6.193 6.206 -2.346 1.00 85.88 98 LEU A O 1
ATOM 771 N N . ILE A 1 99 ? -5.252 6.932 -0.435 1.00 85.81 99 ILE A N 1
ATOM 772 C CA . ILE A 1 99 ? -4.024 7.451 -1.056 1.00 85.81 99 ILE A CA 1
ATOM 773 C C . ILE A 1 99 ? -3.250 6.313 -1.727 1.00 85.81 99 ILE A C 1
ATOM 775 O O . ILE A 1 99 ? -2.822 6.466 -2.872 1.00 85.81 99 ILE A O 1
ATOM 779 N N . GLN A 1 100 ? -3.114 5.170 -1.049 1.00 82.88 100 GLN A N 1
ATOM 780 C CA . GLN A 1 100 ? -2.465 3.971 -1.575 1.00 82.88 100 GLN A CA 1
ATOM 781 C C . GLN A 1 100 ? -3.143 3.484 -2.857 1.00 82.88 100 GLN A C 1
ATOM 783 O O . GLN A 1 100 ? -2.447 3.223 -3.831 1.00 82.88 100 GLN A O 1
ATOM 788 N N . ILE A 1 101 ? -4.477 3.410 -2.908 1.00 81.44 101 ILE A N 1
ATOM 789 C CA . ILE A 1 101 ? -5.211 2.992 -4.114 1.00 81.44 101 ILE A CA 1
ATOM 790 C C . ILE A 1 101 ? -4.975 3.974 -5.269 1.00 81.44 101 ILE A C 1
ATOM 792 O O . ILE A 1 101 ? -4.655 3.552 -6.378 1.00 81.44 101 ILE A O 1
ATOM 796 N N . LEU A 1 102 ? -5.090 5.282 -5.019 1.00 83.12 102 LEU A N 1
ATOM 797 C CA . LEU A 1 102 ? -4.905 6.305 -6.055 1.00 83.12 102 LEU A CA 1
ATOM 798 C C . LEU A 1 102 ? -3.486 6.289 -6.636 1.00 83.12 102 LEU A C 1
ATOM 800 O O . LEU A 1 102 ? -3.312 6.332 -7.854 1.00 83.12 102 LEU A O 1
ATOM 804 N N . THR A 1 103 ? -2.471 6.190 -5.777 1.00 80.12 103 THR A N 1
ATOM 805 C CA . THR A 1 103 ? -1.075 6.086 -6.228 1.00 80.12 103 THR A CA 1
ATOM 806 C C . THR A 1 103 ? -0.791 4.756 -6.915 1.00 80.12 103 THR A C 1
ATOM 808 O O . THR A 1 103 ? -0.096 4.738 -7.928 1.00 80.12 103 THR A O 1
ATOM 811 N N . SER A 1 104 ? -1.379 3.662 -6.433 1.00 75.88 104 SER A N 1
ATOM 812 C CA . SER A 1 104 ? -1.289 2.340 -7.060 1.00 75.88 104 SER A CA 1
ATOM 813 C C . SER A 1 104 ? -1.798 2.373 -8.499 1.00 75.88 104 SER A C 1
ATOM 815 O O . SER A 1 104 ? -1.075 1.950 -9.392 1.00 75.88 104 SER A O 1
ATOM 817 N N . ILE A 1 105 ? -2.973 2.962 -8.751 1.00 78.00 105 ILE A N 1
ATOM 818 C CA . ILE A 1 105 ? -3.540 3.108 -10.105 1.00 78.00 105 ILE A CA 1
ATOM 819 C C . ILE A 1 105 ? -2.599 3.897 -11.027 1.00 78.00 105 ILE A C 1
ATOM 821 O O . ILE A 1 105 ? -2.368 3.496 -12.168 1.00 78.00 105 ILE A O 1
ATOM 825 N N . GLN A 1 106 ? -2.024 5.003 -10.540 1.00 76.94 106 GLN A N 1
ATOM 826 C CA . GLN A 1 106 ? -1.070 5.801 -11.320 1.00 76.94 106 GLN A CA 1
ATOM 827 C C . GLN A 1 106 ? 0.198 5.013 -11.672 1.00 76.94 106 GLN A C 1
ATOM 829 O O . GLN A 1 106 ? 0.691 5.114 -12.796 1.00 76.94 106 GLN A O 1
ATOM 834 N N . VAL A 1 107 ? 0.720 4.220 -10.733 1.00 71.62 107 VAL A N 1
ATOM 835 C CA . VAL A 1 107 ? 1.904 3.380 -10.953 1.00 71.62 107 VAL A CA 1
ATOM 836 C C . VAL A 1 107 ? 1.590 2.223 -11.902 1.00 71.62 107 VAL A C 1
ATOM 838 O O . VAL A 1 107 ? 2.394 1.952 -12.789 1.00 71.62 107 VAL A O 1
ATOM 841 N N . SER A 1 108 ? 0.417 1.588 -11.806 1.00 71.38 108 SER A N 1
ATOM 842 C CA . SER A 1 108 ? -0.009 0.563 -12.771 1.00 71.38 108 SER A CA 1
ATOM 843 C C . SER A 1 108 ? -0.081 1.113 -14.185 1.00 71.38 108 SER A C 1
ATOM 845 O O . SER A 1 108 ? 0.352 0.452 -15.121 1.00 71.38 108 SER A O 1
ATOM 847 N N . TYR A 1 109 ? -0.612 2.327 -14.343 1.00 68.56 109 TYR A N 1
ATOM 848 C CA . TYR A 1 109 ? -0.714 2.973 -15.645 1.00 68.56 109 TYR A CA 1
ATOM 849 C C . TYR A 1 109 ? 0.670 3.203 -16.267 1.00 68.56 109 TYR A C 1
ATOM 851 O O . TYR A 1 109 ? 0.873 2.907 -17.439 1.00 68.56 109 TYR A O 1
ATOM 859 N N . ARG A 1 110 ? 1.644 3.637 -15.460 1.00 68.06 110 ARG A N 1
ATOM 860 C CA . ARG A 1 110 ? 3.050 3.798 -15.868 1.00 68.06 110 ARG A CA 1
ATOM 861 C C . ARG A 1 110 ? 3.723 2.474 -16.225 1.00 68.06 110 ARG A C 1
ATOM 863 O O . ARG A 1 110 ? 4.302 2.347 -17.299 1.00 68.06 110 ARG A O 1
ATOM 870 N N . LEU A 1 111 ? 3.548 1.455 -15.382 1.00 65.38 111 LEU A N 1
ATOM 871 C CA . LEU A 1 111 ? 4.069 0.106 -15.623 1.00 65.38 111 LEU A CA 1
ATOM 872 C C . LEU A 1 111 ? 3.501 -0.518 -16.906 1.00 65.38 111 LEU A C 1
ATOM 874 O O . LEU A 1 111 ? 4.256 -1.105 -17.673 1.00 65.38 111 LEU A O 1
ATOM 878 N N . LEU A 1 112 ? 2.197 -0.365 -17.166 1.00 64.00 112 LEU A N 1
ATOM 879 C CA . LEU A 1 112 ? 1.551 -0.858 -18.391 1.00 64.00 112 LEU A CA 1
ATOM 880 C C . LEU A 1 112 ? 2.012 -0.108 -19.646 1.00 64.00 112 LEU A C 1
ATOM 882 O O . LEU A 1 112 ? 2.033 -0.689 -20.727 1.00 64.00 112 LEU A O 1
ATOM 886 N N . GLN A 1 113 ? 2.366 1.170 -19.512 1.00 62.19 113 GLN A N 1
ATOM 887 C CA . GLN A 1 113 ? 2.890 1.978 -20.613 1.00 62.19 113 GLN A CA 1
ATOM 888 C C . GLN A 1 113 ? 4.397 1.804 -20.831 1.00 62.19 113 GLN A C 1
ATOM 890 O O . GLN A 1 113 ? 4.904 2.249 -21.857 1.00 62.19 113 GLN A O 1
ATOM 895 N N . GLY A 1 114 ? 5.104 1.152 -19.903 1.00 55.78 114 GLY A N 1
ATOM 896 C CA . GLY A 1 114 ? 6.558 1.006 -19.955 1.00 55.78 114 GLY A CA 1
ATOM 897 C C . GLY A 1 114 ? 7.311 2.329 -19.766 1.00 55.78 114 GLY A C 1
ATOM 898 O O . GLY A 1 114 ? 8.406 2.471 -20.309 1.00 55.78 114 GLY A O 1
ATOM 899 N N . VAL A 1 115 ? 6.723 3.292 -19.038 1.00 51.34 115 VAL A N 1
ATOM 900 C CA . VAL A 1 115 ? 7.269 4.648 -18.807 1.00 51.34 115 VAL A CA 1
ATOM 901 C C . VAL A 1 115 ? 7.493 4.917 -17.326 1.00 51.34 115 VAL A C 1
ATOM 903 O O . VAL A 1 115 ? 6.568 4.647 -16.529 1.00 51.34 115 VAL A O 1
#

pLDDT: mean 72.51, std 11.76, range [41.03, 87.94]

Radius of gyration: 16.45 Å; chains: 1; bounding box: 39×23×46 Å